Protein AF-A0A925JDP1-F1 (afdb_monomer)

pLDDT: mean 84.48, std 17.99, range [41.44, 98.44]

Nearest PDB structures (foldseek):
  8e1u-assembly4_E-2  TM=7.023E-01  e=5.913E+00  Propionibacterium freudenreichii subsp. shermanii
  6gvw-assembly1_A  TM=1.733E-01  e=6.288E+00  Mus musculus

Sequence (148 aa):
MKRLTLSALLCLASFFAFYANGQEKQKPVIMNQPLWGPAGYNVAAYYYLPDIETYYDIPAKKFIYQEKSEWVFSNELPAKFQSYDLYRGHKVVINRPHPYFNIAAHRVRHARFRGQANTQLTIRDSTNPKYDIVKAQYKSPQNQGQAN

Structure (mmCIF, N/CA/C/O backbone):
data_AF-A0A925JDP1-F1
#
_entry.id   AF-A0A925JDP1-F1
#
loop_
_atom_site.group_PDB
_atom_site.id
_atom_site.type_symbol
_atom_site.label_atom_id
_atom_site.label_alt_id
_atom_site.label_comp_id
_atom_site.label_asym_id
_atom_site.label_entity_id
_atom_site.label_seq_id
_atom_site.pdbx_PDB_ins_code
_atom_site.Cartn_x
_atom_site.Cartn_y
_atom_site.Cartn_z
_atom_site.occupancy
_atom_site.B_iso_or_equiv
_atom_site.auth_seq_id
_atom_site.auth_comp_id
_atom_site.auth_asym_id
_atom_site.auth_atom_id
_atom_site.pdbx_PDB_model_num
ATOM 1 N N . MET A 1 1 ? -10.637 57.962 -44.200 1.00 49.44 1 MET A N 1
ATOM 2 C CA . MET A 1 1 ? -11.031 56.557 -43.945 1.00 49.44 1 MET A CA 1
ATOM 3 C C . MET A 1 1 ? -9.811 55.646 -43.745 1.00 49.44 1 MET A C 1
ATOM 5 O O . MET A 1 1 ? -9.564 54.837 -44.617 1.00 49.44 1 MET A O 1
ATOM 9 N N . LYS A 1 2 ? -9.017 55.762 -42.665 1.00 49.38 2 LYS A N 1
ATOM 10 C CA . LYS A 1 2 ? -7.898 54.827 -42.356 1.00 49.38 2 LYS A CA 1
ATOM 11 C C . LYS A 1 2 ? -7.446 54.968 -40.890 1.00 49.38 2 LYS A C 1
ATOM 13 O O . LYS A 1 2 ? -6.379 55.516 -40.655 1.00 49.38 2 LYS A O 1
ATOM 18 N N . ARG A 1 3 ? -8.263 54.601 -39.892 1.00 48.06 3 ARG A N 1
ATOM 19 C CA . ARG A 1 3 ? -7.829 54.623 -38.467 1.00 48.06 3 ARG A CA 1
ATOM 20 C C . ARG A 1 3 ? -8.383 53.490 -37.591 1.00 48.06 3 ARG A C 1
ATOM 22 O O . ARG A 1 3 ? -8.118 53.477 -36.400 1.00 48.06 3 ARG A O 1
ATOM 29 N N . LEU A 1 4 ? -9.119 52.536 -38.164 1.00 50.56 4 LEU A N 1
ATOM 30 C CA . LEU A 1 4 ? -9.789 51.468 -37.403 1.00 50.56 4 LEU A CA 1
ATOM 31 C C . LEU A 1 4 ? -9.195 50.069 -37.632 1.00 50.56 4 LEU A C 1
ATOM 33 O O . LEU A 1 4 ? -9.657 49.100 -37.043 1.00 50.56 4 LEU A O 1
ATOM 37 N N . THR A 1 5 ? -8.149 49.943 -38.451 1.00 56.47 5 THR A N 1
ATOM 38 C CA . THR A 1 5 ? -7.543 48.640 -38.773 1.00 56.47 5 THR A CA 1
ATOM 39 C C . THR A 1 5 ? -6.525 48.157 -37.738 1.00 56.47 5 THR A C 1
ATOM 41 O O . THR A 1 5 ? -6.243 46.966 -37.692 1.00 56.47 5 THR A O 1
ATOM 44 N N . LEU A 1 6 ? -5.993 49.040 -36.883 1.00 52.97 6 LEU A N 1
ATOM 45 C CA . LEU A 1 6 ? -4.989 48.674 -35.871 1.00 52.97 6 LEU A CA 1
ATOM 46 C C . LEU A 1 6 ? -5.602 48.047 -34.607 1.00 52.97 6 LEU A C 1
ATOM 48 O O . LEU A 1 6 ? -5.012 47.137 -34.035 1.00 52.97 6 LEU A O 1
ATOM 52 N N . SER A 1 7 ? -6.805 48.464 -34.205 1.00 54.19 7 SER A N 1
ATOM 53 C CA . SER A 1 7 ? -7.462 47.947 -32.992 1.00 54.19 7 SER A CA 1
ATOM 54 C C . SER A 1 7 ? -8.068 46.555 -33.197 1.00 54.19 7 SER A C 1
ATOM 56 O O . SER A 1 7 ? -8.011 45.718 -32.302 1.00 54.19 7 SER A O 1
ATOM 58 N N . ALA A 1 8 ? -8.591 46.276 -34.397 1.00 54.56 8 ALA A N 1
ATOM 59 C CA . ALA A 1 8 ? -9.158 44.969 -34.737 1.00 54.56 8 ALA A CA 1
ATOM 60 C C . ALA A 1 8 ? -8.090 43.861 -34.816 1.00 54.56 8 ALA A C 1
ATOM 62 O O . ALA A 1 8 ? -8.367 42.712 -34.478 1.00 54.56 8 ALA A O 1
ATOM 63 N N . LEU A 1 9 ? -6.856 44.205 -35.204 1.00 56.25 9 LEU A N 1
ATOM 64 C CA . LEU A 1 9 ? -5.744 43.252 -35.254 1.00 56.25 9 LEU A CA 1
ATOM 65 C C . LEU A 1 9 ? -5.241 42.869 -33.850 1.00 56.25 9 LEU A C 1
ATOM 67 O O . LEU A 1 9 ? -4.826 41.734 -33.629 1.00 56.25 9 LEU A O 1
ATOM 71 N N . LEU A 1 10 ? -5.319 43.800 -32.892 1.00 55.81 10 LEU A N 1
ATOM 72 C CA . LEU A 1 10 ? -4.859 43.587 -31.519 1.00 55.81 10 LEU A CA 1
ATOM 73 C C . LEU A 1 10 ? -5.798 42.656 -30.732 1.00 55.81 10 LEU A C 1
ATOM 75 O O . LEU A 1 10 ? -5.329 41.827 -29.959 1.00 55.81 10 LEU A O 1
ATOM 79 N N . CYS A 1 11 ? -7.110 42.723 -30.984 1.00 56.31 11 CYS A N 1
ATOM 80 C CA . CYS A 1 11 ? -8.088 41.842 -30.338 1.00 56.31 11 CYS A CA 1
ATOM 81 C C . CYS A 1 11 ? -8.013 40.381 -30.817 1.00 56.31 11 CYS A C 1
ATOM 83 O O . CYS A 1 11 ? -8.283 39.477 -30.029 1.00 56.31 11 CYS A O 1
ATOM 85 N N . LEU A 1 12 ? -7.616 40.123 -32.072 1.00 56.38 12 LEU A N 1
ATOM 86 C CA . LEU A 1 12 ? -7.455 38.750 -32.572 1.00 56.38 12 LEU A CA 1
ATOM 87 C C . LEU A 1 12 ? -6.225 38.045 -31.972 1.00 56.38 12 LEU A C 1
ATOM 89 O O . LEU A 1 12 ? -6.269 36.842 -31.724 1.00 56.38 12 LEU A O 1
ATOM 93 N N . ALA A 1 13 ? -5.147 38.785 -31.692 1.00 56.16 13 ALA A N 1
ATOM 94 C CA . ALA A 1 13 ? -3.930 38.227 -31.098 1.00 56.16 13 ALA A CA 1
ATOM 95 C C . ALA A 1 13 ? -4.131 37.777 -29.637 1.00 56.16 13 ALA A C 1
ATOM 97 O O . ALA A 1 13 ? -3.523 36.802 -29.197 1.00 56.16 13 ALA A O 1
ATOM 98 N N . SER A 1 14 ? -5.023 38.434 -28.888 1.00 55.84 14 SER A N 1
ATOM 99 C CA . SER A 1 14 ? -5.307 38.091 -27.487 1.00 55.84 14 SER A CA 1
ATOM 100 C C . SER A 1 14 ? -6.095 36.786 -27.315 1.00 55.84 14 SER A C 1
ATOM 102 O O . SER A 1 14 ? -6.034 36.182 -26.247 1.00 55.84 14 SER A O 1
ATOM 104 N N . PHE A 1 15 ? -6.794 36.312 -28.352 1.00 53.22 15 PHE A N 1
ATOM 105 C CA . PHE A 1 15 ? -7.580 35.072 -28.285 1.00 53.22 15 PHE A CA 1
ATOM 106 C C . PHE A 1 15 ? -6.727 33.799 -28.439 1.00 53.22 15 PHE A C 1
ATOM 108 O O . PHE A 1 15 ? -7.154 32.717 -28.041 1.00 53.22 15 PHE A O 1
ATOM 115 N N . PHE A 1 16 ? -5.501 33.912 -28.963 1.00 54.97 16 PHE A N 1
ATOM 116 C CA . PHE A 1 16 ? -4.575 32.779 -29.108 1.00 54.97 16 PHE A CA 1
ATOM 117 C C . PHE A 1 16 ? -3.751 32.492 -27.841 1.00 54.97 16 PHE A C 1
ATOM 119 O O . PHE A 1 16 ? -3.225 31.391 -27.686 1.00 54.97 16 PHE A O 1
ATOM 126 N N . ALA A 1 17 ? -3.661 33.447 -26.909 1.00 55.81 17 ALA A N 1
ATOM 127 C CA . ALA A 1 17 ? -2.815 33.329 -25.718 1.00 55.81 17 ALA A CA 1
ATOM 128 C C . ALA A 1 17 ? -3.371 32.383 -24.631 1.00 55.81 17 ALA A C 1
ATOM 130 O O . ALA A 1 17 ? -2.648 32.042 -23.699 1.00 55.81 17 ALA A O 1
ATOM 131 N N . PHE A 1 18 ? -4.624 31.927 -24.748 1.00 56.88 18 PHE A N 1
ATOM 132 C CA . PHE A 1 18 ? -5.258 31.037 -23.762 1.00 56.88 18 PHE A CA 1
ATOM 133 C C . PHE A 1 18 ? -5.174 29.539 -24.095 1.00 56.88 18 PHE A C 1
ATOM 135 O O . PHE A 1 18 ? -5.543 28.711 -23.265 1.00 56.88 18 PHE A O 1
ATOM 142 N N . TYR A 1 19 ? -4.635 29.160 -25.258 1.00 56.94 19 TYR A N 1
ATOM 143 C CA . TYR A 1 19 ? -4.455 27.754 -25.644 1.00 56.94 19 TYR A CA 1
ATOM 144 C C . TYR A 1 19 ? -3.002 27.293 -25.495 1.00 56.94 19 TYR A C 1
ATOM 146 O O . TYR A 1 19 ? -2.459 26.609 -26.355 1.00 56.94 19 TYR A O 1
ATOM 154 N N . ALA A 1 20 ? -2.360 27.645 -24.386 1.00 53.31 20 ALA A N 1
ATOM 155 C CA . ALA A 1 20 ? -1.083 27.059 -23.994 1.00 53.31 20 ALA A CA 1
ATOM 156 C C . ALA A 1 20 ? -1.274 26.185 -22.747 1.00 53.31 20 ALA A C 1
ATOM 158 O O . ALA A 1 20 ? -0.647 26.398 -21.715 1.00 53.31 20 ALA A O 1
ATOM 159 N N . ASN A 1 21 ? -2.146 25.175 -22.840 1.00 56.16 21 ASN A N 1
ATOM 160 C CA . ASN A 1 21 ? -2.077 24.046 -21.915 1.00 56.16 21 ASN A CA 1
ATOM 161 C C . ASN A 1 21 ? -0.858 23.223 -22.334 1.00 56.16 21 ASN A C 1
ATOM 163 O O . ASN A 1 21 ? -0.936 22.387 -23.237 1.00 56.16 21 ASN A O 1
ATOM 167 N N . GLY A 1 22 ? 0.296 23.545 -21.750 1.00 50.09 22 GLY A N 1
ATOM 168 C CA . GLY A 1 22 ? 1.516 22.775 -21.933 1.00 50.09 22 GLY A CA 1
ATOM 169 C C . GLY A 1 22 ? 1.224 21.298 -21.686 1.00 50.09 22 GLY A C 1
ATOM 170 O O . GLY A 1 22 ? 0.639 20.933 -20.669 1.00 50.09 22 GLY A O 1
ATOM 171 N N . GLN A 1 23 ? 1.607 20.449 -22.637 1.00 42.47 23 GLN A N 1
ATOM 172 C CA . GLN A 1 23 ? 1.623 19.005 -22.448 1.00 42.47 23 GLN A CA 1
ATOM 173 C C . GLN A 1 23 ? 2.731 18.709 -21.435 1.00 42.47 23 GLN A C 1
ATOM 175 O O . GLN A 1 23 ? 3.874 18.439 -21.810 1.00 42.47 23 GLN A O 1
ATOM 180 N N . GLU A 1 24 ? 2.429 18.833 -20.140 1.00 53.78 24 GLU A N 1
ATOM 181 C CA . GLU A 1 24 ? 3.283 18.258 -19.111 1.00 53.78 24 GLU A CA 1
ATOM 182 C C . GLU A 1 24 ? 3.494 16.797 -19.495 1.00 53.78 24 GLU A C 1
ATOM 184 O O . GLU A 1 24 ? 2.531 16.053 -19.699 1.00 53.78 24 GLU A O 1
ATOM 189 N N . LYS A 1 25 ? 4.759 16.391 -19.658 1.00 46.47 25 LYS A N 1
ATOM 190 C CA . LYS A 1 25 ? 5.120 14.988 -19.858 1.00 46.47 25 LYS A CA 1
ATOM 191 C C . LYS A 1 25 ? 4.570 14.219 -18.664 1.00 46.47 25 LYS A C 1
ATOM 193 O O . LYS A 1 25 ? 5.209 14.179 -17.613 1.00 46.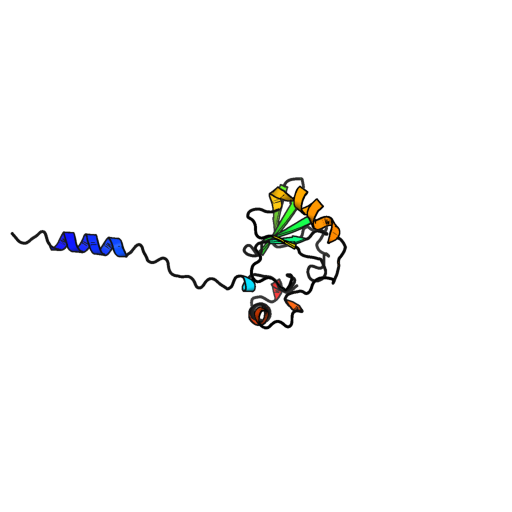47 25 LYS A O 1
ATOM 198 N N . GLN A 1 26 ? 3.380 13.642 -18.816 1.00 51.19 26 GLN A N 1
ATOM 199 C CA . GLN A 1 26 ? 2.777 12.834 -17.775 1.00 51.19 26 GLN A CA 1
ATOM 200 C C . GLN A 1 26 ? 3.764 11.717 -17.475 1.00 51.19 26 GLN A C 1
ATOM 202 O O . GLN A 1 26 ? 4.110 10.915 -18.347 1.00 51.19 26 GLN A O 1
ATOM 207 N N . LYS A 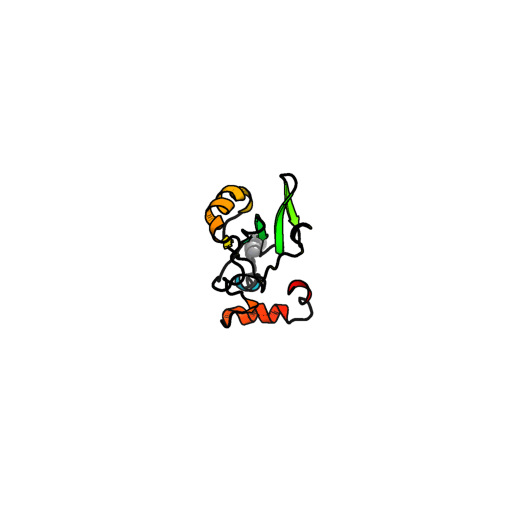1 27 ? 4.279 11.718 -16.245 1.00 57.72 27 LYS A N 1
ATOM 208 C CA . LYS A 1 27 ? 5.115 10.635 -15.748 1.00 57.72 27 LYS A CA 1
ATOM 209 C C . LYS A 1 27 ? 4.358 9.331 -16.015 1.00 57.72 27 LYS A C 1
ATOM 211 O O . LYS A 1 27 ? 3.199 9.253 -15.601 1.00 57.72 27 LYS A O 1
ATO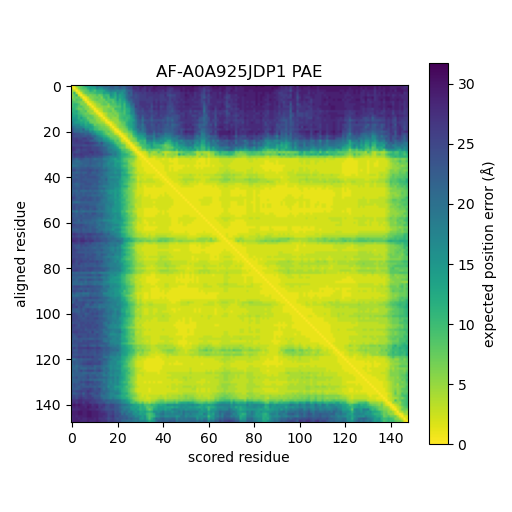M 216 N N . PRO A 1 28 ? 4.945 8.334 -16.708 1.00 61.28 28 PRO A N 1
ATOM 217 C CA . PRO A 1 28 ? 4.276 7.059 -16.909 1.00 61.28 28 PRO A CA 1
ATOM 218 C C . PRO A 1 28 ? 3.711 6.566 -15.581 1.00 61.28 28 PRO A C 1
ATOM 220 O O . PRO A 1 28 ? 4.415 6.568 -14.574 1.00 61.28 28 PRO A O 1
ATOM 223 N N . VAL A 1 29 ? 2.441 6.155 -15.588 1.00 68.94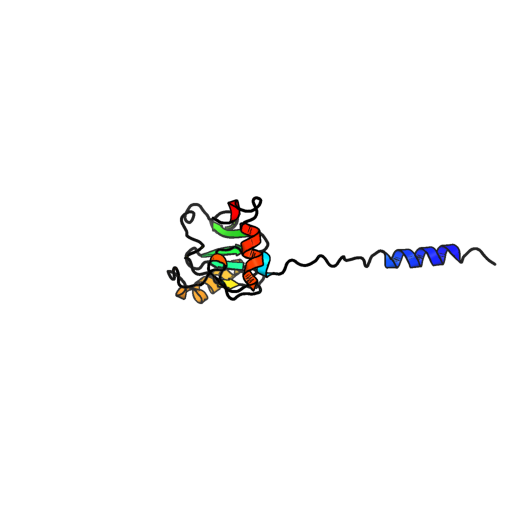 29 VAL A N 1
ATOM 224 C CA . VAL A 1 29 ? 1.655 5.788 -14.393 1.00 68.94 29 VAL A CA 1
ATOM 225 C C . VAL A 1 29 ? 2.340 4.703 -13.539 1.00 68.94 29 VAL A C 1
ATOM 227 O O . VAL A 1 29 ? 2.077 4.555 -12.348 1.00 68.94 29 VAL A O 1
ATOM 230 N N . ILE A 1 30 ? 3.294 3.983 -14.130 1.00 80.81 30 ILE A N 1
ATOM 231 C CA . ILE A 1 30 ? 4.180 3.016 -13.481 1.00 80.81 30 ILE A CA 1
ATOM 232 C C . ILE A 1 30 ? 5.148 3.676 -12.476 1.00 80.81 30 ILE A C 1
ATOM 234 O O . ILE A 1 30 ? 5.383 3.107 -11.416 1.00 80.81 30 ILE A O 1
ATOM 238 N N . MET A 1 31 ? 5.677 4.875 -12.749 1.00 78.94 31 MET A N 1
ATOM 239 C CA . MET A 1 31 ? 6.722 5.525 -11.930 1.00 78.94 31 MET A CA 1
ATOM 240 C C . MET A 1 31 ? 6.267 5.959 -10.540 1.00 78.94 31 MET A C 1
ATOM 242 O O . MET A 1 31 ? 7.095 6.141 -9.651 1.00 78.94 31 MET A O 1
ATOM 246 N N . ASN A 1 32 ? 4.962 6.123 -10.337 1.00 86.50 32 ASN A N 1
ATOM 247 C CA . ASN A 1 32 ? 4.437 6.553 -9.046 1.00 86.50 32 ASN A CA 1
ATOM 248 C C . ASN A 1 32 ? 4.232 5.375 -8.083 1.00 86.50 32 ASN A C 1
ATOM 250 O O . ASN A 1 32 ? 4.022 5.597 -6.894 1.00 86.50 32 ASN A O 1
ATOM 254 N N . GLN A 1 33 ? 4.299 4.133 -8.575 1.00 93.19 33 GLN A N 1
ATOM 255 C CA . GLN A 1 33 ? 4.078 2.941 -7.764 1.00 93.19 33 GLN A CA 1
ATOM 256 C C . GLN A 1 33 ? 5.301 2.641 -6.878 1.00 93.19 33 GLN A C 1
ATOM 258 O O . GLN A 1 33 ? 6.427 2.628 -7.380 1.00 93.19 33 GLN A O 1
ATOM 263 N N . PRO A 1 34 ? 5.109 2.353 -5.578 1.00 95.12 34 PRO A N 1
ATOM 264 C CA . PRO A 1 34 ? 6.204 1.990 -4.690 1.0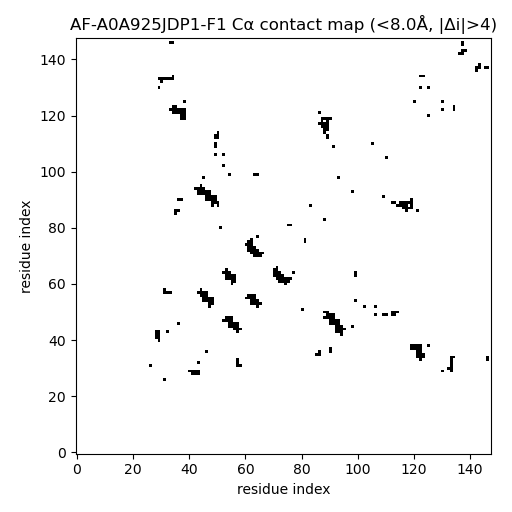0 95.12 34 PRO A CA 1
ATOM 265 C C . PRO A 1 34 ? 6.768 0.603 -4.997 1.00 95.12 34 PRO A C 1
ATOM 267 O O . PRO A 1 34 ? 6.070 -0.262 -5.525 1.00 95.12 34 PRO A O 1
ATOM 270 N N . LEU A 1 35 ? 8.023 0.366 -4.601 1.00 95.81 35 LEU A N 1
ATOM 271 C CA . LEU A 1 35 ? 8.719 -0.908 -4.819 1.00 95.81 35 LEU A CA 1
ATOM 272 C C . LEU A 1 35 ? 8.000 -2.113 -4.209 1.00 95.81 35 LEU A C 1
ATOM 274 O O . LEU A 1 35 ? 8.028 -3.200 -4.789 1.00 95.81 35 LEU A O 1
ATOM 278 N N . TRP A 1 36 ? 7.342 -1.920 -3.067 1.00 96.44 36 TRP A N 1
ATOM 279 C CA . TRP A 1 36 ? 6.542 -2.957 -2.428 1.00 96.44 36 TRP A CA 1
ATOM 280 C C . TRP A 1 36 ? 5.233 -3.247 -3.174 1.00 96.44 36 TRP A C 1
ATOM 282 O O . TRP A 1 36 ? 4.622 -4.278 -2.917 1.00 96.44 36 TRP A O 1
ATOM 292 N N . GLY A 1 37 ? 4.798 -2.390 -4.105 1.00 96.56 37 GLY A N 1
ATOM 293 C CA . GLY A 1 37 ? 3.587 -2.581 -4.905 1.00 96.56 37 GLY A CA 1
ATOM 294 C C . GLY A 1 37 ? 3.617 -3.856 -5.765 1.00 96.56 37 GLY A C 1
ATOM 295 O O . GLY A 1 37 ? 4.695 -4.380 -6.057 1.00 96.56 37 GLY A O 1
ATOM 296 N N . PRO A 1 38 ? 2.451 -4.387 -6.170 1.00 96.69 38 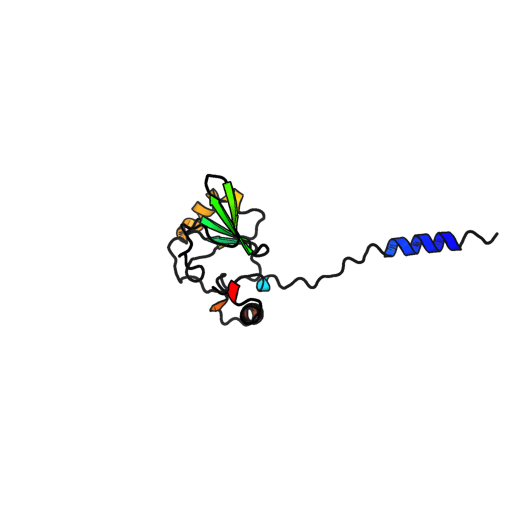PRO A N 1
ATOM 297 C CA . PRO A 1 38 ? 2.369 -5.607 -6.959 1.00 96.69 38 PRO A CA 1
ATOM 298 C C . PRO A 1 38 ? 2.868 -5.406 -8.393 1.00 96.69 38 PRO A C 1
ATOM 300 O O . PRO A 1 38 ? 2.483 -4.465 -9.088 1.00 96.69 38 PRO A O 1
ATOM 303 N N . ALA A 1 39 ? 3.681 -6.342 -8.872 1.00 96.06 39 ALA A N 1
ATOM 304 C CA . ALA A 1 39 ? 4.043 -6.419 -10.278 1.00 96.06 39 ALA A CA 1
ATOM 305 C C . ALA A 1 39 ? 2.852 -6.898 -11.133 1.00 96.06 39 ALA A C 1
ATOM 307 O O . ALA A 1 39 ? 1.900 -7.504 -10.646 1.00 96.06 39 ALA A O 1
ATOM 308 N N . GLY A 1 40 ? 2.915 -6.629 -12.437 1.00 93.50 40 GLY A N 1
ATOM 309 C CA . GLY A 1 40 ? 1.885 -6.998 -13.415 1.00 93.50 40 GLY A CA 1
ATOM 310 C C . GLY A 1 40 ? 0.959 -5.850 -13.823 1.00 93.50 40 GLY A C 1
ATOM 311 O O . 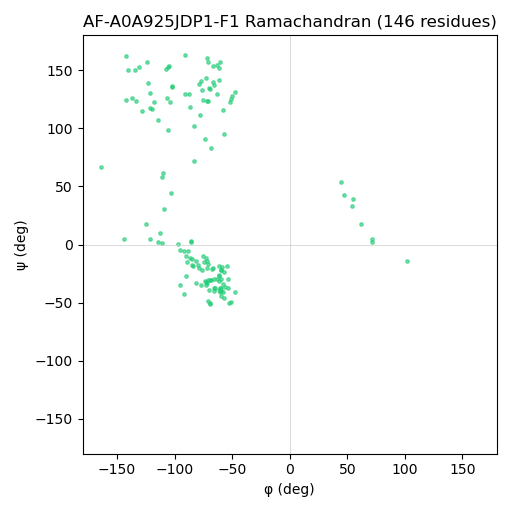GLY A 1 40 ? 0.331 -5.934 -14.873 1.00 93.50 40 GLY A O 1
ATOM 312 N N . TYR A 1 41 ? 0.953 -4.734 -13.092 1.00 92.00 41 TYR A N 1
ATOM 313 C CA . TYR A 1 41 ? 0.078 -3.593 -13.372 1.00 92.00 41 TYR A CA 1
ATOM 314 C C . TYR A 1 41 ? 0.818 -2.451 -14.072 1.00 92.00 41 TYR A C 1
ATOM 316 O O . TYR A 1 41 ? 1.934 -2.089 -13.696 1.00 92.00 41 TYR A O 1
ATOM 324 N N . ASN A 1 42 ? 0.183 -1.877 -15.098 1.00 88.50 42 ASN A N 1
ATOM 325 C CA . ASN A 1 42 ? 0.664 -0.662 -15.770 1.00 88.50 42 ASN A CA 1
ATOM 326 C C . ASN A 1 42 ? 0.095 0.608 -15.119 1.00 88.50 42 ASN A C 1
ATOM 328 O O . ASN A 1 42 ? 0.712 1.667 -15.173 1.00 88.50 42 ASN A O 1
ATOM 332 N N . VAL A 1 43 ? -1.087 0.489 -14.509 1.00 88.44 43 VAL A N 1
ATOM 333 C CA . VAL A 1 43 ? -1.830 1.579 -13.876 1.00 88.44 43 VAL A CA 1
ATOM 334 C C . VAL A 1 43 ? -2.393 1.092 -12.547 1.00 88.44 43 VAL A C 1
ATOM 336 O O . VAL A 1 43 ? -3.108 0.088 -12.507 1.00 88.44 43 VAL A O 1
ATOM 339 N N . ALA A 1 44 ? -2.096 1.833 -11.484 1.00 92.88 44 ALA A N 1
ATOM 340 C CA . ALA A 1 44 ? -2.667 1.636 -10.164 1.00 92.88 44 ALA A CA 1
ATOM 341 C C . ALA A 1 44 ? -2.910 3.006 -9.514 1.00 92.88 44 ALA A C 1
ATOM 343 O O . ALA A 1 44 ? -1.987 3.812 -9.417 1.00 92.88 44 ALA A O 1
ATOM 344 N N . ALA A 1 45 ? -4.148 3.267 -9.093 1.00 94.31 45 ALA A N 1
ATOM 345 C CA . ALA A 1 45 ? -4.516 4.468 -8.342 1.00 94.31 45 ALA A CA 1
ATOM 346 C C . ALA A 1 45 ? -4.427 4.226 -6.830 1.00 94.31 45 ALA A C 1
ATOM 348 O O . ALA A 1 45 ? -3.876 5.045 -6.098 1.00 94.31 45 ALA A O 1
ATOM 349 N N . TYR A 1 46 ? -4.912 3.065 -6.382 1.00 97.81 46 TYR A N 1
ATOM 350 C CA . TYR A 1 46 ? -4.878 2.654 -4.985 1.00 97.81 46 TYR A CA 1
ATOM 351 C C . TYR A 1 46 ? -4.423 1.208 -4.835 1.00 97.81 46 TYR A C 1
ATOM 353 O O . TYR A 1 46 ? -4.744 0.353 -5.667 1.00 97.81 46 TYR A O 1
ATOM 361 N N . TYR A 1 47 ? -3.777 0.914 -3.712 1.00 98.19 47 TYR A N 1
ATOM 362 C CA . TYR A 1 47 ? -3.671 -0.447 -3.197 1.00 98.19 47 TYR A CA 1
ATOM 363 C C . TYR A 1 47 ? -4.579 -0.614 -1.992 1.00 98.19 47 TYR A C 1
ATOM 365 O O . TYR A 1 47 ? -4.463 0.140 -1.038 1.00 98.19 47 TYR A O 1
ATOM 373 N N . TYR A 1 48 ? -5.456 -1.610 -2.010 1.00 98.44 48 TYR A N 1
ATOM 374 C CA . TYR A 1 48 ? -6.137 -2.087 -0.813 1.00 98.44 48 TYR A CA 1
ATOM 375 C C . TYR A 1 48 ? -5.318 -3.221 -0.188 1.00 98.44 48 TYR A C 1
ATOM 377 O O . TYR A 1 48 ? -4.930 -4.156 -0.893 1.00 98.44 48 TYR A O 1
ATOM 385 N N . LEU A 1 49 ? -5.053 -3.128 1.115 1.00 98.19 49 LEU A N 1
ATOM 386 C CA . LEU A 1 49 ? -4.323 -4.103 1.923 1.00 98.19 49 LEU A CA 1
ATOM 387 C C . LEU A 1 49 ? -5.325 -4.867 2.805 1.00 98.19 49 LEU A C 1
ATOM 389 O O . LEU A 1 49 ? -5.739 -4.345 3.844 1.00 98.19 49 LEU A O 1
ATOM 393 N N . PRO A 1 50 ? -5.753 -6.084 2.418 1.00 97.81 50 PRO A N 1
ATOM 394 C CA . PRO A 1 50 ? -6.855 -6.777 3.086 1.00 97.81 50 PRO A CA 1
ATOM 395 C C . PRO A 1 50 ? -6.561 -7.176 4.534 1.00 97.81 50 PRO A C 1
ATOM 397 O O . PRO A 1 50 ? -7.505 -7.243 5.322 1.00 97.81 50 PRO A O 1
ATOM 400 N N . ASP A 1 51 ? -5.292 -7.435 4.867 1.00 97.31 51 ASP A N 1
ATOM 401 C CA . ASP A 1 51 ? -4.837 -7.860 6.200 1.00 97.31 51 ASP A CA 1
ATOM 402 C C . ASP A 1 51 ? -5.048 -6.789 7.270 1.00 97.31 51 ASP A C 1
ATOM 404 O O . ASP A 1 51 ? -5.420 -7.094 8.400 1.00 97.31 51 ASP A O 1
ATOM 408 N N . ILE A 1 52 ? -4.846 -5.528 6.893 1.00 97.31 52 ILE A N 1
ATOM 409 C CA . ILE A 1 52 ? -4.911 -4.375 7.799 1.00 97.31 52 ILE A CA 1
ATOM 410 C C . ILE A 1 52 ? -6.066 -3.423 7.471 1.00 97.31 52 ILE A C 1
ATOM 412 O O . ILE A 1 52 ? -6.232 -2.400 8.126 1.00 97.31 52 ILE A O 1
ATOM 416 N N . GLU A 1 53 ? -6.869 -3.769 6.462 1.00 97.06 53 GLU A N 1
ATOM 417 C CA . GLU A 1 53 ? -8.014 -2.993 5.972 1.00 97.06 53 GLU A CA 1
ATOM 418 C C . GLU A 1 53 ? -7.689 -1.536 5.605 1.00 97.06 53 GLU A C 1
ATOM 420 O O . GLU A 1 53 ? -8.527 -0.642 5.720 1.00 97.06 53 GLU A O 1
ATOM 425 N N . THR A 1 54 ? -6.477 -1.312 5.113 1.00 97.94 54 THR A N 1
ATOM 426 C CA . THR A 1 54 ? -5.941 0.010 4.777 1.00 97.94 54 THR A CA 1
ATOM 427 C C . THR A 1 54 ? -5.871 0.176 3.265 1.00 97.94 54 THR A C 1
ATOM 429 O O . THR A 1 54 ? -5.682 -0.796 2.533 1.00 97.94 54 THR A O 1
ATOM 432 N N . TYR A 1 55 ? -5.996 1.408 2.782 1.00 98.44 55 TYR A N 1
ATOM 433 C CA . TYR A 1 55 ? -5.664 1.764 1.407 1.00 98.44 55 TYR A CA 1
ATOM 434 C C . TYR A 1 55 ? -4.345 2.525 1.365 1.00 98.44 55 TYR A C 1
ATOM 436 O O . TYR A 1 55 ? -3.990 3.206 2.318 1.00 98.44 55 TYR A O 1
ATOM 444 N N . TYR A 1 56 ? -3.644 2.455 0.245 1.00 98.00 56 TYR A N 1
ATOM 445 C CA . TYR A 1 56 ? -2.544 3.346 -0.088 1.00 98.00 56 TYR A CA 1
ATOM 446 C C . TYR A 1 56 ? -2.889 4.085 -1.376 1.00 98.00 56 TYR A C 1
ATOM 448 O O . TYR A 1 56 ? -3.076 3.451 -2.415 1.00 98.00 56 TYR A O 1
ATOM 456 N N . ASP A 1 57 ? -3.017 5.404 -1.289 1.00 97.12 57 ASP A N 1
ATOM 457 C CA . ASP A 1 57 ? -3.183 6.319 -2.415 1.00 97.12 57 ASP A CA 1
ATOM 458 C C . ASP A 1 57 ? -1.819 6.543 -3.069 1.00 97.12 57 ASP A C 1
ATOM 460 O O . ASP A 1 57 ? -0.912 7.122 -2.466 1.00 97.12 57 ASP A O 1
ATOM 464 N N . ILE A 1 58 ? -1.659 6.035 -4.290 1.00 94.75 58 ILE A N 1
ATOM 465 C CA . ILE A 1 58 ? -0.372 6.014 -4.989 1.00 94.75 58 ILE A CA 1
ATOM 466 C C . ILE A 1 58 ? 0.043 7.426 -5.430 1.00 94.75 58 ILE A C 1
ATOM 468 O O . ILE A 1 58 ? 1.176 7.813 -5.136 1.00 94.75 58 ILE A O 1
ATOM 472 N N . PRO A 1 59 ? -0.827 8.227 -6.084 1.00 91.44 59 PRO A N 1
ATOM 473 C CA . PRO A 1 59 ? -0.513 9.621 -6.388 1.00 91.44 59 PRO A CA 1
ATOM 474 C C . PRO A 1 59 ? -0.175 10.461 -5.152 1.00 91.44 59 PRO A C 1
ATOM 476 O O . PRO A 1 59 ? 0.808 11.201 -5.175 1.00 91.44 59 PRO A O 1
ATOM 479 N N . ALA A 1 60 ? -0.966 10.347 -4.079 1.00 93.44 60 ALA A N 1
ATOM 480 C CA . ALA A 1 60 ? -0.785 11.164 -2.880 1.00 93.44 60 ALA A CA 1
ATOM 481 C C . ALA A 1 60 ? 0.316 10.642 -1.942 1.00 93.44 60 ALA A C 1
ATOM 483 O O . ALA A 1 60 ? 0.736 11.371 -1.045 1.00 93.44 60 ALA A O 1
ATOM 484 N N . LYS A 1 61 ? 0.776 9.399 -2.139 1.00 94.50 61 LYS A N 1
ATOM 485 C CA . LYS A 1 61 ? 1.706 8.668 -1.263 1.00 94.50 61 LYS A CA 1
ATOM 486 C C . LYS A 1 61 ? 1.232 8.582 0.193 1.00 94.50 61 LYS A C 1
ATOM 488 O O . LYS A 1 61 ? 2.037 8.696 1.114 1.00 94.50 61 LYS A O 1
ATOM 493 N N . LYS A 1 62 ? -0.072 8.374 0.400 1.00 96.88 62 LYS A N 1
ATOM 494 C CA . LYS A 1 62 ? -0.692 8.323 1.733 1.00 96.88 62 LYS A CA 1
ATOM 495 C C . LYS A 1 62 ? -1.423 7.016 1.980 1.00 96.88 62 LYS A C 1
ATOM 497 O O . LYS A 1 62 ? -2.155 6.528 1.124 1.00 96.88 62 LYS A O 1
ATOM 502 N N . PHE A 1 63 ? -1.288 6.494 3.187 1.00 98.12 63 PHE A N 1
ATOM 503 C CA . PHE A 1 63 ? -2.192 5.505 3.742 1.00 98.12 63 PHE A CA 1
ATOM 504 C C . PHE A 1 63 ? -3.529 6.144 4.107 1.00 98.12 63 PHE A C 1
ATOM 506 O O . PHE A 1 63 ? -3.582 7.279 4.578 1.00 98.12 63 PHE A O 1
ATOM 513 N N . ILE A 1 64 ? -4.603 5.388 3.900 1.00 98.31 64 ILE A N 1
ATOM 514 C CA . ILE A 1 64 ? -5.974 5.754 4.234 1.00 98.31 64 ILE A CA 1
ATOM 515 C C . ILE A 1 64 ? -6.575 4.618 5.053 1.00 98.31 64 ILE A C 1
ATOM 517 O O . ILE A 1 64 ? -6.735 3.504 4.548 1.00 98.31 64 ILE A O 1
ATOM 521 N N . TYR A 1 65 ? -6.906 4.880 6.310 1.00 97.75 65 TYR A N 1
ATOM 522 C CA . TYR A 1 65 ? -7.438 3.878 7.235 1.00 97.75 65 TYR A CA 1
ATOM 523 C C . TYR A 1 65 ? -8.515 4.475 8.138 1.00 97.75 65 TYR A C 1
ATOM 525 O O . TYR A 1 65 ? -8.626 5.693 8.265 1.00 97.75 65 TYR A O 1
ATOM 533 N N . GLN A 1 66 ? -9.320 3.606 8.755 1.00 95.88 66 GLN A N 1
ATOM 534 C CA . GLN A 1 66 ? -10.315 4.034 9.734 1.00 95.88 66 GLN A CA 1
ATOM 535 C C . GLN A 1 66 ? -9.720 4.112 11.140 1.00 95.88 66 GLN A C 1
ATOM 537 O O . GLN A 1 66 ? -9.148 3.140 11.646 1.00 95.88 66 GLN A O 1
ATOM 542 N N . GLU A 1 67 ? -9.934 5.248 11.794 1.00 95.25 67 GLU A N 1
ATOM 543 C CA . GLU A 1 67 ? -9.660 5.469 13.209 1.00 95.25 67 GLU A CA 1
ATOM 544 C C . GLU A 1 67 ? -10.871 6.154 13.844 1.00 95.25 67 GLU A C 1
ATOM 546 O O . GLU A 1 67 ? -11.325 7.182 13.359 1.00 95.25 67 GLU A O 1
ATOM 551 N N . LYS A 1 68 ? -11.445 5.554 14.897 1.00 91.94 68 LYS A N 1
ATOM 552 C CA . LYS A 1 68 ? -12.639 6.075 15.598 1.00 91.94 68 LYS A CA 1
ATOM 553 C C . LYS A 1 68 ? -13.785 6.498 14.655 1.00 91.94 68 LYS A C 1
ATOM 555 O O . LYS A 1 68 ? -14.428 7.516 14.872 1.00 91.94 68 LYS A O 1
ATOM 560 N N . SER A 1 69 ? -14.047 5.684 13.629 1.00 89.56 69 SER A N 1
ATOM 561 C CA . SER A 1 69 ? -15.069 5.914 12.588 1.00 89.56 69 SER A CA 1
ATOM 562 C C . SER A 1 69 ? -14.769 7.035 11.585 1.00 89.56 69 SER A C 1
ATOM 564 O O . SER A 1 69 ? -15.586 7.277 10.699 1.00 89.56 69 SER A O 1
ATOM 566 N N . GLU A 1 70 ? -13.595 7.661 11.648 1.00 95.50 70 GLU A N 1
ATOM 567 C CA . GLU A 1 70 ? -13.145 8.665 10.685 1.00 95.50 70 GLU A CA 1
ATOM 568 C C . GLU A 1 70 ? -12.081 8.104 9.738 1.00 95.50 70 GLU A C 1
ATOM 570 O O . GLU A 1 70 ? -11.349 7.167 10.069 1.00 95.50 70 GLU A O 1
ATOM 575 N N . TRP A 1 71 ? -12.002 8.679 8.536 1.00 97.31 71 TRP A N 1
ATOM 576 C CA . TRP A 1 71 ? -10.955 8.367 7.566 1.00 97.31 71 TRP A CA 1
ATOM 577 C C . TRP A 1 71 ? -9.729 9.234 7.819 1.00 97.31 71 TRP A C 1
ATOM 579 O O . TRP A 1 71 ? -9.782 10.453 7.672 1.00 97.31 71 TRP A O 1
ATOM 589 N N . VAL A 1 72 ? -8.611 8.593 8.137 1.00 97.81 72 VAL A N 1
ATOM 590 C CA . VAL A 1 72 ? -7.326 9.257 8.362 1.00 97.81 72 VAL A CA 1
ATOM 591 C C . VAL A 1 72 ? -6.437 9.077 7.140 1.00 97.81 72 VAL A C 1
ATOM 593 O O . VAL A 1 72 ? -6.339 7.974 6.609 1.00 97.81 72 VAL A O 1
ATOM 596 N N . PHE A 1 73 ? -5.773 10.157 6.720 1.00 97.94 73 PHE A N 1
ATOM 597 C CA . PHE A 1 73 ? -4.831 10.188 5.600 1.00 97.94 73 PHE A CA 1
ATOM 598 C C . PHE A 1 73 ? -3.433 10.501 6.128 1.00 97.94 73 PHE A C 1
ATOM 600 O O . PHE A 1 73 ? -3.150 11.642 6.493 1.00 97.94 73 PHE A O 1
ATOM 607 N N . SER A 1 74 ? -2.550 9.509 6.142 1.00 96.75 74 SER A N 1
ATOM 608 C CA . SER A 1 74 ? -1.230 9.607 6.774 1.00 96.75 74 SER A CA 1
ATOM 609 C C . SER A 1 74 ? -0.123 9.131 5.839 1.00 96.75 74 SER A C 1
ATOM 611 O O . SER A 1 74 ? -0.358 8.293 4.977 1.00 96.75 74 SER A O 1
ATOM 613 N N . ASN A 1 75 ? 1.097 9.637 6.008 1.00 95.19 75 ASN A N 1
ATOM 614 C CA . ASN A 1 75 ? 2.268 9.102 5.300 1.00 95.19 75 ASN A CA 1
ATOM 615 C C . ASN A 1 75 ? 2.729 7.756 5.882 1.00 95.19 75 ASN A C 1
ATOM 617 O O . ASN A 1 75 ? 3.491 7.037 5.243 1.00 95.19 75 ASN A O 1
ATOM 621 N N . GLU A 1 76 ? 2.248 7.411 7.076 1.00 94.69 76 GLU A N 1
ATOM 622 C CA . GLU A 1 76 ? 2.623 6.213 7.818 1.00 94.69 76 GLU A CA 1
ATOM 623 C C . GLU A 1 76 ? 1.391 5.376 8.165 1.00 94.69 76 GLU A C 1
ATOM 625 O O . GLU A 1 76 ? 0.261 5.873 8.226 1.00 94.69 76 GLU A O 1
ATOM 630 N N . LEU A 1 77 ? 1.615 4.085 8.400 1.00 95.44 77 LEU A N 1
ATOM 631 C CA . LEU A 1 77 ? 0.595 3.192 8.936 1.00 95.44 77 LEU A CA 1
ATOM 632 C C . LEU A 1 77 ? 0.231 3.587 10.379 1.00 95.44 77 LEU A C 1
ATOM 634 O O . LEU A 1 77 ? 1.066 4.136 11.101 1.00 95.44 77 LEU A O 1
ATOM 638 N N . PRO A 1 78 ? -0.996 3.281 10.843 1.00 93.25 78 PRO A N 1
ATOM 639 C CA . PRO A 1 78 ? -1.363 3.523 12.233 1.00 93.25 78 PRO A CA 1
ATOM 640 C C . PRO A 1 78 ? -0.469 2.699 13.165 1.00 93.25 78 PRO A C 1
ATOM 642 O O . PRO A 1 78 ? -0.049 1.601 12.801 1.00 93.25 78 PRO A O 1
ATOM 645 N N . ALA A 1 79 ? -0.251 3.177 14.396 1.00 92.31 79 ALA A N 1
ATOM 646 C CA . ALA A 1 79 ? 0.651 2.551 15.373 1.00 92.31 79 ALA A CA 1
ATOM 647 C C . ALA A 1 79 ? 0.448 1.028 15.518 1.00 92.31 79 ALA A C 1
ATOM 649 O O . ALA A 1 79 ? 1.408 0.264 15.525 1.00 92.31 79 ALA A O 1
ATOM 650 N N . LYS A 1 80 ? -0.813 0.570 15.526 1.00 94.88 80 LYS A N 1
ATOM 651 C CA . LYS A 1 80 ? -1.184 -0.857 15.599 1.00 94.88 80 LYS A CA 1
ATOM 652 C C . LYS A 1 80 ? -0.642 -1.732 14.456 1.00 94.88 80 LYS A C 1
ATOM 654 O O . LYS A 1 80 ? -0.614 -2.948 14.598 1.00 94.88 80 LYS A O 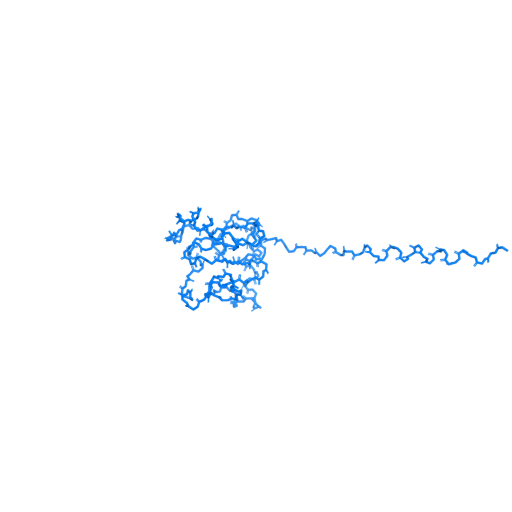1
ATOM 659 N N . PHE A 1 81 ? -0.254 -1.134 13.331 1.00 95.62 81 PHE A N 1
ATOM 660 C CA . PHE A 1 81 ? 0.228 -1.811 12.126 1.00 95.62 81 PHE A CA 1
ATOM 661 C C . PHE A 1 81 ? 1.608 -1.313 11.678 1.00 95.62 81 PHE A C 1
ATOM 663 O O . PHE A 1 81 ? 1.997 -1.566 10.543 1.00 95.62 81 PHE A O 1
ATOM 670 N N . GLN A 1 82 ? 2.373 -0.640 12.543 1.00 91.94 82 GLN A N 1
ATOM 671 C CA . GLN A 1 82 ? 3.728 -0.183 12.199 1.00 91.94 82 GLN A CA 1
ATOM 672 C C . GLN A 1 82 ? 4.681 -1.325 11.828 1.00 91.94 82 GLN A C 1
ATOM 674 O O . GLN A 1 82 ? 5.581 -1.134 11.020 1.00 91.94 82 GLN A O 1
ATOM 679 N N . SER A 1 83 ? 4.477 -2.519 12.388 1.00 94.12 83 SER A N 1
ATOM 680 C CA . SER A 1 83 ? 5.273 -3.714 12.082 1.00 94.12 83 SER A CA 1
ATOM 681 C C . SER A 1 83 ? 4.783 -4.490 10.854 1.00 94.12 83 SER A C 1
ATOM 683 O O . SER A 1 83 ? 5.312 -5.562 10.556 1.00 94.12 83 SER A O 1
ATOM 685 N N . TYR A 1 84 ? 3.756 -4.001 10.153 1.00 96.06 84 TYR A N 1
ATOM 686 C CA . TYR A 1 84 ? 3.230 -4.676 8.974 1.00 96.06 84 TYR A CA 1
ATOM 687 C C . TYR A 1 84 ? 4.213 -4.578 7.803 1.00 96.06 84 TYR A C 1
ATOM 689 O O . TYR A 1 84 ? 4.563 -3.491 7.348 1.00 96.06 84 TYR A O 1
ATOM 697 N N . ASP A 1 85 ? 4.611 -5.730 7.269 1.00 95.88 85 ASP A N 1
ATOM 698 C CA . ASP A 1 85 ? 5.537 -5.804 6.145 1.00 95.88 85 ASP A CA 1
ATOM 699 C C . ASP A 1 85 ? 4.805 -5.619 4.802 1.00 95.88 85 ASP A C 1
ATOM 701 O O . ASP A 1 85 ? 4.176 -6.539 4.257 1.00 95.88 85 ASP A O 1
ATOM 705 N N . LEU A 1 86 ? 4.926 -4.413 4.240 1.00 97.00 86 LEU A N 1
ATOM 706 C CA . LEU A 1 86 ? 4.342 -4.038 2.951 1.00 97.00 86 LEU A CA 1
ATOM 707 C C . LEU A 1 86 ? 4.877 -4.876 1.781 1.00 97.00 86 LEU A C 1
ATOM 709 O O . LEU A 1 86 ? 4.160 -5.059 0.792 1.00 97.00 86 LEU A O 1
ATOM 713 N N . TYR A 1 87 ? 6.094 -5.419 1.865 1.00 97.06 87 TYR A N 1
ATOM 714 C CA . TYR A 1 87 ? 6.664 -6.253 0.806 1.00 97.06 87 TYR A CA 1
ATOM 715 C C . TYR A 1 87 ? 6.014 -7.631 0.755 1.00 97.06 87 TYR A C 1
ATOM 717 O O . TYR A 1 87 ? 5.871 -8.192 -0.331 1.00 97.06 87 TYR A O 1
ATOM 725 N N . ARG A 1 88 ? 5.570 -8.156 1.899 1.00 95.81 88 ARG A N 1
ATOM 726 C CA . ARG A 1 88 ? 5.071 -9.535 2.008 1.00 95.81 88 ARG A CA 1
ATOM 727 C C . ARG A 1 88 ? 3.560 -9.639 1.891 1.00 95.81 88 ARG A C 1
ATOM 729 O O . ARG A 1 88 ? 3.080 -10.626 1.338 1.00 95.81 88 ARG A O 1
ATOM 736 N N . GLY A 1 89 ? 2.823 -8.654 2.399 1.00 96.00 89 GLY A N 1
ATOM 737 C CA . GLY A 1 89 ? 1.362 -8.661 2.365 1.00 96.00 89 GLY A CA 1
ATOM 738 C C . GLY A 1 89 ? 0.790 -8.627 0.946 1.00 96.00 89 GLY A C 1
ATOM 739 O O . GLY A 1 89 ? 1.437 -8.124 0.023 1.00 96.00 89 GLY A O 1
ATOM 740 N N . HIS A 1 90 ? -0.431 -9.139 0.765 1.00 97.62 90 HIS A N 1
ATOM 741 C CA . HIS A 1 90 ? -1.133 -9.085 -0.520 1.00 97.62 90 HIS A CA 1
ATOM 742 C C . HIS A 1 90 ? -1.746 -7.695 -0.747 1.00 97.62 90 HIS A C 1
ATOM 744 O O . HIS A 1 90 ? -2.341 -7.102 0.153 1.00 97.62 90 HIS A O 1
ATOM 750 N N . LYS A 1 91 ? -1.632 -7.177 -1.973 1.00 97.56 91 LYS A N 1
ATOM 751 C CA . LYS A 1 91 ? -2.140 -5.864 -2.385 1.00 97.56 91 LYS A CA 1
ATOM 752 C C . LYS A 1 91 ? -3.122 -6.045 -3.523 1.00 97.56 91 LYS A C 1
ATOM 754 O O . LYS A 1 91 ? -2.817 -6.690 -4.525 1.00 97.56 91 LYS A O 1
ATOM 759 N N . VAL A 1 92 ? -4.290 -5.435 -3.391 1.00 97.94 92 VAL A N 1
ATOM 760 C CA . VAL A 1 92 ? -5.301 -5.412 -4.447 1.00 97.94 92 VAL A CA 1
ATOM 761 C C . VAL A 1 92 ? -5.287 -4.043 -5.111 1.00 97.94 92 VAL A C 1
ATOM 763 O O . VAL A 1 92 ? -5.483 -3.031 -4.443 1.00 97.94 92 VAL A O 1
ATOM 766 N N . VAL A 1 93 ? -5.075 -4.003 -6.425 1.00 97.56 93 VAL A N 1
ATOM 767 C CA . VAL A 1 93 ? -5.129 -2.754 -7.194 1.00 97.56 93 VAL A CA 1
ATOM 768 C C . VAL A 1 93 ? -6.577 -2.320 -7.381 1.00 97.56 93 VAL A C 1
ATOM 770 O O . VAL A 1 93 ? -7.388 -3.072 -7.921 1.00 97.56 93 VAL A O 1
ATOM 773 N N . ILE A 1 94 ? -6.892 -1.092 -6.970 1.00 97.44 94 ILE A N 1
ATOM 774 C CA . ILE A 1 94 ? -8.215 -0.488 -7.134 1.00 97.44 94 ILE A CA 1
ATOM 775 C C . ILE A 1 94 ? -8.082 0.806 -7.941 1.00 97.44 94 ILE A C 1
ATOM 777 O O . ILE A 1 94 ? -7.452 1.767 -7.511 1.00 97.44 94 ILE A O 1
ATOM 781 N N . ASN A 1 95 ? -8.715 0.833 -9.116 1.00 95.25 95 ASN A N 1
ATOM 782 C CA . ASN A 1 95 ? -8.706 1.966 -10.047 1.00 95.25 95 ASN A CA 1
ATOM 783 C C . ASN A 1 95 ? -10.087 2.633 -10.099 1.00 95.25 95 ASN A C 1
ATOM 785 O O . ASN A 1 95 ? -10.765 2.613 -11.125 1.00 95.25 95 ASN A O 1
ATOM 789 N N . ARG A 1 96 ? -10.539 3.161 -8.957 1.00 92.25 96 ARG A N 1
ATOM 790 C CA . ARG A 1 96 ? -11.789 3.926 -8.829 1.00 92.25 96 ARG A CA 1
ATOM 791 C C . ARG A 1 96 ? -11.594 5.102 -7.869 1.00 92.25 96 ARG A C 1
ATOM 793 O O . ARG A 1 96 ? -10.790 4.966 -6.949 1.00 92.25 96 ARG A O 1
ATOM 800 N N . PRO A 1 97 ? -12.322 6.218 -8.043 1.00 92.25 97 PRO A N 1
ATOM 801 C CA . PRO A 1 97 ? -12.280 7.334 -7.103 1.00 92.25 97 PRO A CA 1
ATOM 802 C C . PRO A 1 97 ? -12.757 6.925 -5.705 1.00 92.25 97 PRO A C 1
ATOM 804 O O . PRO A 1 97 ? -13.722 6.170 -5.585 1.00 92.25 97 PRO A O 1
ATOM 807 N N . HIS A 1 98 ? -12.100 7.457 -4.672 1.00 94.38 98 HIS A N 1
ATOM 808 C CA . HIS A 1 98 ? -12.487 7.329 -3.259 1.00 94.38 98 HIS A CA 1
ATOM 809 C C . HIS A 1 98 ? -12.903 5.900 -2.838 1.00 94.38 98 HIS A C 1
ATOM 811 O O . HIS A 1 98 ? -13.993 5.696 -2.292 1.00 94.38 98 HIS A O 1
ATOM 817 N N . PRO A 1 99 ? -12.062 4.873 -3.081 1.00 96.69 99 PRO A N 1
ATOM 818 C CA . PRO A 1 99 ? -12.454 3.473 -2.899 1.00 96.69 99 PRO A CA 1
ATOM 819 C C . PRO A 1 99 ? -12.724 3.104 -1.436 1.00 96.69 99 PRO A C 1
ATOM 821 O O . PRO A 1 99 ? -13.424 2.129 -1.162 1.00 96.69 99 PRO A O 1
ATOM 824 N N . TYR A 1 100 ? -12.192 3.892 -0.502 1.00 96.38 100 TYR A N 1
ATOM 825 C CA . TYR A 1 100 ? -12.356 3.706 0.931 1.00 96.38 100 TYR A CA 1
ATOM 826 C C . TYR A 1 100 ? -13.814 3.844 1.389 1.00 96.38 100 TYR A C 1
ATOM 828 O O . TYR A 1 100 ? -14.232 3.092 2.266 1.00 96.38 100 TYR A O 1
ATOM 836 N N . PHE A 1 101 ? -14.647 4.648 0.716 1.00 96.44 101 PHE A N 1
ATOM 837 C CA . PHE A 1 101 ? -16.087 4.698 1.008 1.00 96.44 101 PHE A CA 1
ATOM 838 C C . PHE A 1 101 ? -16.808 3.358 0.792 1.00 96.44 101 PHE A C 1
ATOM 840 O O . PHE A 1 101 ? -17.882 3.151 1.347 1.00 96.44 101 PHE A O 1
ATOM 847 N N . ASN A 1 102 ? -16.213 2.422 0.043 1.00 96.25 102 ASN A N 1
ATOM 848 C CA . ASN A 1 102 ? -16.766 1.090 -0.196 1.00 96.25 102 ASN A CA 1
ATOM 849 C C . ASN A 1 102 ? -15.990 -0.032 0.524 1.00 96.25 102 ASN A C 1
ATOM 851 O O . ASN A 1 102 ? -15.911 -1.167 0.043 1.00 96.25 102 ASN A O 1
ATOM 855 N N . ILE A 1 103 ? -15.397 0.270 1.686 1.00 96.31 103 ILE A N 1
ATOM 856 C CA . ILE A 1 103 ? -14.600 -0.695 2.458 1.00 96.31 103 ILE A CA 1
ATOM 857 C C . ILE A 1 103 ? -15.363 -1.970 2.817 1.00 96.31 103 ILE A C 1
ATOM 859 O O . ILE A 1 103 ? -14.778 -3.048 2.754 1.00 96.31 103 ILE A O 1
ATOM 863 N N . ALA A 1 104 ? -16.661 -1.885 3.117 1.00 97.00 104 ALA A N 1
ATOM 864 C CA . ALA A 1 104 ? -17.469 -3.059 3.436 1.00 97.00 104 ALA A CA 1
ATOM 865 C C . ALA A 1 104 ? -17.490 -4.075 2.278 1.00 97.00 104 ALA A C 1
ATOM 867 O O . ALA A 1 104 ? -17.275 -5.269 2.495 1.00 97.00 104 ALA A O 1
ATOM 868 N N . ALA A 1 105 ? -17.660 -3.614 1.033 1.00 98.00 105 ALA A N 1
ATOM 869 C CA . ALA A 1 105 ? -17.632 -4.498 -0.128 1.00 98.00 105 ALA A CA 1
ATOM 870 C C . ALA A 1 105 ? -16.224 -5.033 -0.418 1.00 98.00 105 ALA A C 1
ATOM 872 O O . ALA A 1 105 ? -16.078 -6.206 -0.769 1.00 98.00 105 ALA A O 1
ATOM 873 N N . HIS A 1 106 ? -15.183 -4.205 -0.272 1.00 98.00 106 HIS A N 1
ATOM 874 C CA . HIS A 1 106 ? -13.799 -4.644 -0.476 1.00 98.00 106 HIS A CA 1
ATOM 875 C C . HIS A 1 106 ? -13.368 -5.682 0.564 1.00 98.00 106 HIS A C 1
ATOM 877 O O . HIS A 1 106 ? -12.760 -6.685 0.190 1.00 98.00 106 HIS A O 1
ATOM 883 N N . ARG A 1 107 ? -13.765 -5.506 1.831 1.00 97.81 107 ARG A N 1
ATOM 884 C CA . ARG A 1 107 ? -13.548 -6.467 2.919 1.00 97.81 107 ARG A CA 1
ATOM 885 C C . ARG A 1 107 ? -14.066 -7.851 2.539 1.00 97.81 107 ARG A C 1
ATOM 887 O O . ARG A 1 107 ? -13.325 -8.821 2.634 1.00 97.81 107 ARG A O 1
ATOM 894 N N . VAL A 1 108 ? -15.308 -7.937 2.061 1.00 98.12 108 VAL A N 1
ATOM 895 C CA . VAL A 1 108 ? -15.923 -9.214 1.659 1.00 98.12 108 VAL A CA 1
ATOM 896 C C . VAL A 1 108 ? -15.268 -9.772 0.394 1.00 98.12 108 VAL A C 1
ATOM 898 O O . VAL A 1 108 ? -14.816 -10.915 0.374 1.00 98.12 108 VAL A O 1
ATOM 901 N N . ARG A 1 109 ? -15.160 -8.961 -0.663 1.00 98.31 109 ARG A N 1
ATOM 902 C CA . ARG A 1 109 ? -14.653 -9.388 -1.979 1.00 98.31 109 ARG A CA 1
ATOM 903 C C . ARG A 1 109 ? -13.205 -9.880 -1.936 1.00 98.31 109 ARG A C 1
ATOM 905 O O . ARG A 1 109 ? -12.818 -10.735 -2.734 1.00 98.31 109 ARG A O 1
ATOM 912 N N . HIS A 1 110 ? -12.402 -9.321 -1.040 1.00 97.88 110 HIS A N 1
ATOM 913 C CA . HIS A 1 110 ? -10.965 -9.569 -0.960 1.00 97.88 110 HIS A CA 1
ATOM 914 C C . HIS A 1 110 ? -10.553 -10.331 0.304 1.00 97.88 110 HIS A C 1
ATOM 916 O O . HIS A 1 110 ? -9.359 -10.513 0.526 1.00 97.88 110 HIS A O 1
ATOM 922 N N . ALA A 1 111 ? -11.513 -10.853 1.078 1.00 97.44 111 ALA A N 1
ATOM 923 C CA . ALA A 1 111 ? -11.254 -11.639 2.287 1.00 97.44 111 ALA A CA 1
ATOM 924 C C . ALA A 1 111 ? -10.298 -12.818 2.042 1.00 97.44 111 ALA A C 1
ATOM 926 O O . ALA A 1 111 ? -9.431 -13.086 2.865 1.00 97.44 111 ALA A O 1
ATOM 927 N N . ARG A 1 112 ? -10.399 -13.473 0.876 1.00 96.94 112 ARG A N 1
ATOM 928 C CA . ARG A 1 112 ? -9.540 -14.609 0.493 1.00 96.94 112 ARG A CA 1
ATOM 929 C C . ARG A 1 112 ? -8.044 -14.293 0.445 1.00 96.94 112 ARG A C 1
ATOM 931 O O . ARG A 1 112 ? -7.243 -15.215 0.480 1.00 96.94 112 ARG A O 1
ATOM 938 N N . PHE A 1 113 ? -7.679 -13.019 0.305 1.00 96.94 113 PHE A N 1
ATOM 939 C CA . PHE A 1 113 ? -6.288 -12.579 0.220 1.00 96.94 113 PHE A CA 1
ATOM 940 C C . PHE A 1 113 ? -5.667 -12.303 1.594 1.00 96.94 113 PHE A C 1
ATOM 942 O O . PHE A 1 113 ? -4.470 -12.044 1.676 1.00 96.94 113 PHE A O 1
ATOM 949 N N . ARG A 1 114 ? -6.459 -12.374 2.671 1.00 95.75 114 ARG A N 1
ATOM 950 C CA . ARG A 1 114 ? -5.945 -12.246 4.034 1.00 95.75 114 ARG A CA 1
ATOM 951 C C . ARG A 1 114 ? -5.043 -13.417 4.398 1.00 95.75 114 ARG A C 1
ATOM 953 O O . ARG A 1 114 ? -5.339 -14.557 4.051 1.00 95.75 114 ARG A O 1
ATOM 960 N N . GLY A 1 115 ? -3.949 -13.128 5.092 1.00 94.75 115 GLY A N 1
ATOM 961 C CA . GLY A 1 115 ? -2.927 -14.092 5.488 1.00 94.75 115 GLY A CA 1
ATOM 962 C C . GLY A 1 115 ? -2.058 -14.592 4.332 1.00 94.75 115 GLY A C 1
ATOM 963 O O . GLY A 1 115 ? -1.184 -15.430 4.548 1.00 94.75 115 GLY A O 1
ATOM 964 N N . GLN A 1 116 ? -2.255 -14.097 3.105 1.00 93.12 116 GLN A N 1
ATOM 965 C CA . GLN A 1 116 ? -1.479 -14.524 1.943 1.00 93.12 116 GLN A CA 1
ATOM 966 C C . GLN A 1 116 ? -0.144 -13.779 1.846 1.00 93.12 116 GLN A C 1
ATOM 968 O O . GLN A 1 116 ? 0.064 -12.948 0.960 1.00 93.12 116 GLN A O 1
ATOM 973 N N . ALA A 1 117 ? 0.789 -14.104 2.734 1.00 91.50 117 ALA A N 1
ATOM 974 C CA . ALA A 1 117 ? 2.128 -13.532 2.701 1.00 91.50 117 ALA A CA 1
ATOM 975 C C . ALA A 1 117 ? 3.004 -14.172 1.606 1.00 91.50 117 ALA A C 1
ATOM 977 O O . ALA A 1 117 ? 3.007 -15.388 1.434 1.00 91.50 117 ALA A O 1
ATOM 978 N N . ASN A 1 118 ? 3.814 -13.367 0.913 1.00 91.81 118 ASN A N 1
ATOM 979 C CA . ASN A 1 118 ? 4.805 -13.802 -0.093 1.00 91.81 118 ASN A CA 1
ATOM 980 C C . ASN A 1 118 ? 4.219 -14.518 -1.325 1.00 91.81 118 ASN A C 1
ATOM 982 O O . ASN A 1 118 ? 4.938 -15.198 -2.051 1.00 91.81 118 ASN A O 1
ATOM 986 N N . THR A 1 119 ? 2.918 -14.372 -1.577 1.00 93.31 119 THR A N 1
ATOM 987 C CA . THR A 1 119 ? 2.237 -14.984 -2.735 1.00 93.31 119 THR A CA 1
ATOM 988 C C . THR A 1 119 ? 2.250 -14.096 -3.980 1.00 93.31 119 THR A C 1
ATOM 990 O O . THR A 1 119 ? 1.950 -14.553 -5.081 1.00 93.31 119 THR A O 1
ATOM 993 N N . GLN A 1 120 ? 2.577 -12.814 -3.812 1.00 95.94 120 GLN A N 1
ATOM 994 C CA . GLN A 1 120 ? 2.476 -11.795 -4.846 1.00 95.94 120 GLN A CA 1
ATOM 995 C C . GLN A 1 120 ? 3.856 -11.219 -5.167 1.00 95.94 120 GLN A C 1
ATOM 997 O O . GLN A 1 120 ? 4.527 -10.675 -4.293 1.00 95.94 120 GLN A O 1
ATOM 1002 N N . LEU A 1 121 ? 4.256 -11.303 -6.440 1.00 96.81 121 LEU A N 1
ATOM 1003 C CA . LEU A 1 121 ? 5.489 -10.689 -6.928 1.00 96.81 121 LEU A CA 1
ATOM 1004 C C . LEU A 1 121 ? 5.407 -9.163 -6.789 1.00 96.81 121 LEU A C 1
ATOM 1006 O O . LEU A 1 121 ? 4.443 -8.545 -7.249 1.00 96.81 121 LEU A O 1
ATOM 1010 N N . THR A 1 122 ? 6.426 -8.555 -6.188 1.00 97.25 122 THR A N 1
ATOM 1011 C CA . THR A 1 122 ? 6.519 -7.098 -6.031 1.00 97.25 122 THR A CA 1
ATOM 1012 C C . THR A 1 122 ? 7.264 -6.452 -7.198 1.00 97.25 122 THR A C 1
ATOM 1014 O O . THR A 1 122 ? 7.995 -7.113 -7.939 1.00 97.25 122 THR A O 1
ATOM 1017 N N . ILE A 1 123 ? 7.113 -5.137 -7.358 1.00 96.19 123 ILE A N 1
ATOM 1018 C CA . ILE A 1 123 ? 7.895 -4.349 -8.319 1.00 96.19 123 ILE A CA 1
ATOM 1019 C C . ILE A 1 123 ? 9.395 -4.483 -8.032 1.00 96.19 123 ILE A C 1
ATOM 1021 O O . ILE A 1 123 ? 10.169 -4.659 -8.973 1.00 96.19 123 ILE A O 1
ATOM 1025 N N . ARG A 1 124 ? 9.806 -4.464 -6.755 1.00 95.56 124 ARG A N 1
ATOM 1026 C CA . ARG A 1 124 ? 11.200 -4.685 -6.326 1.00 95.56 124 ARG A CA 1
ATOM 1027 C C . ARG A 1 124 ? 11.779 -5.965 -6.930 1.00 95.56 124 ARG A C 1
ATOM 1029 O O . ARG A 1 124 ? 12.853 -5.923 -7.532 1.00 95.56 124 ARG A O 1
ATOM 1036 N N . ASP A 1 125 ? 11.035 -7.061 -6.808 1.00 95.56 125 ASP A N 1
ATOM 1037 C CA . ASP A 1 125 ? 11.506 -8.412 -7.125 1.00 95.56 125 ASP A CA 1
ATOM 1038 C C . ASP A 1 125 ? 11.245 -8.813 -8.589 1.00 95.56 125 ASP A C 1
ATOM 1040 O O . ASP A 1 125 ? 11.760 -9.819 -9.069 1.00 95.56 125 ASP A O 1
ATOM 1044 N N . SER A 1 126 ? 10.472 -8.022 -9.338 1.00 95.69 126 SER A N 1
ATOM 1045 C CA . SER A 1 126 ? 10.172 -8.301 -10.745 1.00 95.69 126 SER A CA 1
ATOM 1046 C C . SER A 1 126 ? 11.392 -8.126 -11.650 1.00 95.69 126 SER A C 1
ATOM 1048 O O . SER A 1 126 ? 12.048 -7.093 -11.610 1.00 95.69 126 SER A O 1
ATOM 1050 N N . THR A 1 127 ? 11.660 -9.071 -12.546 1.00 96.00 127 THR A N 1
ATOM 1051 C CA . THR A 1 127 ? 12.718 -8.953 -13.569 1.00 96.00 127 THR A CA 1
ATOM 1052 C C . THR A 1 127 ? 12.258 -8.233 -14.841 1.00 96.00 127 THR A C 1
ATOM 1054 O O . THR A 1 127 ? 13.020 -8.125 -15.796 1.00 96.00 127 THR A O 1
ATOM 1057 N N . ASN A 1 128 ? 11.009 -7.754 -14.889 1.00 94.94 128 ASN A N 1
ATOM 1058 C CA . ASN A 1 128 ? 10.471 -7.106 -16.079 1.00 94.94 128 ASN A CA 1
ATOM 1059 C C . ASN A 1 128 ? 11.109 -5.711 -16.276 1.00 94.94 128 ASN A C 1
ATOM 1061 O O . ASN A 1 128 ? 10.932 -4.861 -15.395 1.00 94.94 128 ASN A O 1
ATOM 1065 N N . PRO A 1 129 ? 11.740 -5.433 -17.438 1.00 93.56 129 PRO A N 1
ATOM 1066 C CA . PRO A 1 129 ? 12.438 -4.169 -17.691 1.00 93.56 129 PRO A CA 1
ATOM 1067 C C . PRO A 1 129 ? 11.572 -2.915 -17.542 1.00 93.56 129 PRO A C 1
ATOM 1069 O O . PRO A 1 129 ? 12.067 -1.830 -17.249 1.00 93.56 129 PRO A O 1
ATOM 1072 N N . LYS A 1 130 ? 10.243 -3.034 -17.677 1.00 91.12 130 LYS A N 1
ATOM 1073 C CA . LYS A 1 130 ? 9.332 -1.891 -17.486 1.00 91.12 130 LYS A CA 1
ATOM 1074 C C . LYS A 1 130 ? 9.409 -1.279 -16.083 1.00 91.12 130 LYS A C 1
ATOM 1076 O O . LYS A 1 130 ? 9.002 -0.135 -15.896 1.00 91.12 130 LYS A O 1
ATOM 1081 N N . TYR A 1 131 ? 9.891 -2.037 -15.097 1.00 93.38 131 TYR A N 1
ATOM 1082 C CA . TYR A 1 131 ? 10.057 -1.575 -13.722 1.00 93.38 131 TYR A CA 1
ATOM 1083 C C . TYR A 1 131 ? 11.442 -0.986 -13.437 1.00 93.38 131 TYR A C 1
ATOM 1085 O O . TYR A 1 131 ? 11.633 -0.420 -12.361 1.00 93.38 131 TYR A O 1
ATOM 1093 N N . ASP A 1 132 ? 12.385 -1.040 -14.381 1.00 92.50 132 ASP A N 1
ATOM 1094 C CA . ASP A 1 132 ? 13.742 -0.516 -14.187 1.00 92.50 132 ASP A CA 1
ATOM 1095 C C . ASP A 1 132 ? 13.731 0.983 -13.887 1.00 92.50 132 ASP A C 1
ATOM 1097 O O . ASP A 1 132 ? 14.458 1.443 -13.009 1.00 92.50 132 ASP A O 1
ATOM 1101 N N . ILE A 1 133 ? 12.828 1.729 -14.531 1.00 89.38 133 ILE A N 1
ATOM 1102 C CA . ILE A 1 133 ? 12.628 3.162 -14.279 1.00 89.38 133 ILE A CA 1
ATOM 1103 C C . ILE A 1 133 ? 12.193 3.439 -12.833 1.00 89.38 133 ILE A C 1
ATOM 1105 O O . ILE A 1 133 ? 12.677 4.382 -12.210 1.00 8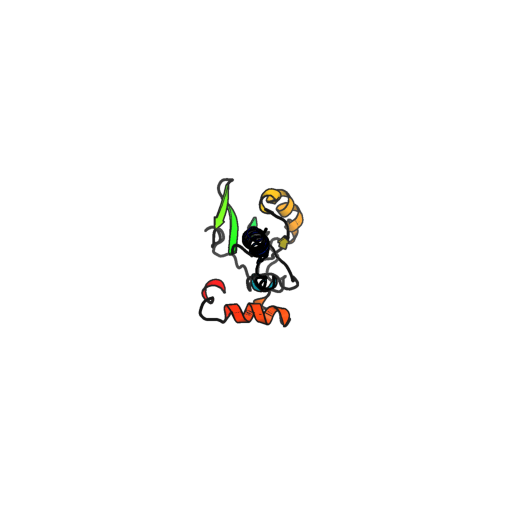9.38 133 ILE A O 1
ATOM 1109 N N . VAL A 1 134 ? 11.326 2.588 -12.272 1.00 90.50 134 VAL A N 1
ATOM 1110 C CA . VAL A 1 134 ? 10.855 2.714 -10.887 1.00 90.50 134 VAL A CA 1
ATOM 1111 C C . VAL A 1 134 ? 12.014 2.408 -9.952 1.00 90.50 134 VAL A C 1
ATOM 1113 O O . VAL A 1 134 ? 12.344 3.205 -9.083 1.00 90.50 134 VAL A O 1
ATOM 1116 N N . LYS A 1 135 ? 12.700 1.284 -10.171 1.00 91.62 135 LYS A N 1
ATOM 1117 C CA . LYS A 1 135 ? 13.840 0.857 -9.350 1.00 91.62 135 LYS A CA 1
ATOM 1118 C C . LYS A 1 135 ? 14.974 1.874 -9.351 1.00 91.62 135 LYS A C 1
ATOM 1120 O O . LYS A 1 135 ? 15.566 2.117 -8.303 1.00 91.62 135 LYS A O 1
ATOM 1125 N N . ALA A 1 136 ? 15.266 2.479 -10.499 1.00 90.31 136 ALA A N 1
ATOM 1126 C CA . ALA A 1 136 ? 16.281 3.516 -10.622 1.00 90.31 136 ALA A CA 1
ATOM 1127 C C . ALA A 1 136 ? 15.960 4.739 -9.746 1.00 90.31 136 ALA A C 1
ATOM 1129 O O . ALA A 1 136 ? 16.849 5.234 -9.058 1.00 90.31 136 ALA A O 1
ATOM 1130 N N . GLN A 1 137 ? 14.693 5.166 -9.688 1.00 85.75 137 GLN A N 1
ATOM 1131 C CA . GLN A 1 137 ? 14.261 6.308 -8.873 1.00 85.75 137 GLN A CA 1
ATOM 1132 C C . GLN A 1 137 ? 14.546 6.124 -7.372 1.00 85.75 137 GLN A C 1
ATOM 1134 O O . GLN A 1 137 ? 14.912 7.088 -6.699 1.00 85.75 137 GLN A O 1
ATOM 1139 N N . TYR A 1 138 ? 14.395 4.905 -6.847 1.00 84.31 138 TYR A N 1
ATOM 1140 C CA . TYR A 1 138 ? 14.648 4.592 -5.433 1.00 84.31 138 TYR A CA 1
ATOM 1141 C C . TYR A 1 138 ? 16.135 4.429 -5.100 1.00 84.31 138 TYR A C 1
ATOM 1143 O O . TYR A 1 138 ? 16.521 4.566 -3.942 1.00 84.31 138 TYR A O 1
ATOM 1151 N N . LYS A 1 139 ? 16.987 4.173 -6.101 1.00 82.88 139 LYS A N 1
ATOM 1152 C CA . LYS A 1 139 ? 18.448 4.154 -5.921 1.00 82.88 139 LYS A CA 1
ATOM 1153 C C . LYS A 1 139 ? 19.039 5.563 -5.820 1.00 82.88 139 LYS A C 1
ATOM 1155 O O . LYS A 1 139 ? 20.128 5.720 -5.272 1.00 82.88 139 LYS A O 1
ATOM 1160 N N . SER A 1 140 ? 18.344 6.584 -6.328 1.00 75.75 140 SER A N 1
ATOM 1161 C CA . SER A 1 140 ? 18.794 7.975 -6.242 1.00 75.75 140 SER A CA 1
ATOM 1162 C C . SER A 1 140 ? 18.824 8.469 -4.782 1.00 75.75 140 SER A C 1
ATOM 1164 O O . SER A 1 140 ? 17.851 8.247 -4.057 1.00 75.75 140 SER A O 1
ATOM 1166 N N . PRO A 1 141 ? 19.873 9.201 -4.351 1.00 67.25 141 PRO A N 1
ATOM 1167 C CA . PRO A 1 141 ? 20.050 9.635 -2.957 1.00 67.25 141 PRO A CA 1
ATOM 1168 C C . PRO A 1 141 ? 18.855 10.392 -2.359 1.00 67.25 141 PRO A C 1
ATOM 1170 O O . PRO A 1 141 ? 18.596 10.304 -1.166 1.00 67.25 141 PRO A O 1
ATOM 1173 N N . GLN A 1 142 ? 18.087 11.099 -3.190 1.00 61.88 142 GLN A N 1
ATOM 1174 C CA . GLN A 1 142 ? 16.932 11.892 -2.759 1.00 61.88 142 GLN A CA 1
ATOM 1175 C C . GLN A 1 142 ? 15.718 11.057 -2.299 1.00 61.88 142 GLN A C 1
ATOM 1177 O O . GLN A 1 142 ? 14.842 11.606 -1.640 1.00 61.88 142 GLN A O 1
ATOM 1182 N N . ASN A 1 143 ? 15.639 9.755 -2.617 1.00 57.47 143 ASN A N 1
ATOM 1183 C CA . ASN A 1 143 ? 14.438 8.929 -2.381 1.00 57.47 143 ASN A CA 1
ATOM 1184 C C . ASN A 1 143 ? 14.664 7.702 -1.476 1.00 57.47 143 ASN A C 1
ATOM 1186 O O . ASN A 1 143 ? 13.734 6.917 -1.280 1.00 57.47 143 ASN A O 1
ATOM 1190 N N . GLN A 1 144 ? 15.863 7.521 -0.911 1.00 52.81 144 GLN A N 1
ATOM 1191 C CA . GLN A 1 144 ? 16.223 6.310 -0.154 1.00 52.81 144 GLN A CA 1
ATOM 1192 C C . GLN A 1 144 ? 15.346 6.070 1.092 1.00 52.81 144 GLN A C 1
ATOM 1194 O O . GLN A 1 144 ? 15.123 4.923 1.462 1.00 52.81 144 GLN A O 1
ATOM 1199 N N . GLY A 1 145 ? 14.761 7.118 1.684 1.00 55.00 145 GLY A N 1
ATOM 1200 C CA . GLY A 1 145 ? 13.847 6.993 2.830 1.00 55.00 145 GLY A CA 1
ATOM 1201 C C . GLY A 1 145 ? 12.453 6.433 2.508 1.00 55.00 145 GLY A C 1
ATOM 1202 O O . GLY A 1 145 ? 11.722 6.095 3.428 1.00 55.00 145 GLY A O 1
ATOM 1203 N N . GLN A 1 146 ? 12.069 6.324 1.228 1.00 52.47 146 GLN A N 1
ATOM 1204 C CA . GLN A 1 146 ? 10.771 5.767 0.797 1.00 52.47 146 GLN A CA 1
ATOM 1205 C C . GLN A 1 146 ? 10.860 4.285 0.389 1.00 52.47 146 GLN A C 1
ATOM 1207 O O . GLN A 1 146 ? 9.874 3.713 -0.076 1.00 52.47 146 GLN A O 1
ATOM 1212 N N . ALA A 1 147 ? 12.057 3.694 0.474 1.00 48.84 147 ALA A N 1
ATOM 1213 C CA . ALA A 1 147 ? 12.331 2.316 0.076 1.00 48.84 147 ALA A CA 1
ATOM 1214 C C . ALA A 1 147 ? 12.068 1.291 1.193 1.00 48.84 147 ALA A C 1
ATOM 1216 O O . ALA A 1 147 ? 12.049 0.094 0.903 1.00 48.84 147 ALA A O 1
ATOM 1217 N N . ASN A 1 148 ? 11.867 1.743 2.432 1.00 41.44 148 ASN A N 1
ATOM 1218 C CA . ASN A 1 148 ? 11.624 0.887 3.592 1.00 41.44 148 ASN A CA 1
ATOM 1219 C C . ASN A 1 148 ? 10.128 0.752 3.868 1.00 41.44 148 ASN A C 1
ATOM 1221 O O . ASN A 1 148 ? 9.437 1.795 3.848 1.00 41.44 148 ASN A O 1
#

Mean predicted aligned error: 9.79 Å

Solvent-accessible surface area (backbone atoms only — not comparable to full-atom values): 9116 Å² total; per-residue (Å²): 142,88,83,67,70,68,64,60,56,55,60,59,59,62,68,62,72,78,75,71,78,72,81,69,81,72,71,60,59,49,60,57,50,56,51,49,38,64,50,94,62,67,69,60,48,26,34,39,29,59,76,76,67,30,34,34,37,35,88,78,58,25,31,38,36,77,54,97,92,38,82,44,81,32,83,57,66,58,81,96,46,64,84,60,57,62,61,35,50,42,67,43,76,40,85,60,83,74,59,72,87,47,45,72,59,48,52,64,78,39,49,86,47,40,87,39,60,71,76,56,62,20,39,69,76,48,86,54,72,87,43,49,69,37,56,52,53,46,70,37,86,94,34,51,85,74,75,115

Radius of gyration: 22.73 Å; Cα contacts (8 Å, |Δi|>4): 183; chains: 1; bounding box: 38×72×60 Å

Secondary structure (DSSP, 8-state):
--SSHHHHHHHHHHTSTT-------PPPTTTTS-TTSBTT-S--SEEEETTTTEEEETTTTEEEEEETTEEEEESS--GGGTT--TTTS--EEE-SSSGGGGHHHHHHHTGGGTT-TT-S-BTTT---GGGHHHHHHHHSGGGGGG--

Foldseek 3Di:
DPDPPPVVVVVVVVVVPPPCPPPDVPDQQLQLDAQLAFPPDSHFQWWQFLQQLWIQGSVVCWIWDDDPNDTDTHNADPPVCNVPDSNFTDIDGDDDPPCSVVSVVCNVVCVVRHPRTPPTHGLNRDPDVVSVSNVVVCVDPVNVVRND